Protein AF-A0A5E5PWY4-F1 (afdb_monomer_lite)

pLDDT: mean 92.89, std 7.58, range [51.0, 98.31]

Sequence (61 aa):
MTDKITENTIENFCIKLLEKQGYEYIYAPDIAPDSDNPLRSSFEDVLLSSRLTDAIARINP

Radius of gyration: 15.7 Å; chains: 1; bounding box: 36×23×50 Å

Secondary structure (DSSP, 8-state):
------HHHHHHHHHHHHHTTTPPP--GGGGSTTSSS-S-SSTT--S-HHHHHHHHHHH--

Structure (mmCIF, N/CA/C/O backbone):
data_AF-A0A5E5PWY4-F1
#
_entry.id   AF-A0A5E5PWY4-F1
#
loop_
_atom_site.group_PDB
_atom_site.id
_atom_site.type_symbol
_atom_site.label_atom_id
_atom_site.label_alt_id
_atom_site.label_comp_id
_atom_site.label_asym_id
_atom_site.label_entity_id
_atom_site.label_seq_id
_atom_site.pdbx_PDB_ins_code
_atom_site.Cartn_x
_atom_site.Cartn_y
_atom_site.Cartn_z
_atom_site.occupancy
_atom_site.B_iso_or_equiv
_atom_site.auth_seq_id
_atom_site.auth_comp_id
_atom_site.auth_asym_id
_atom_site.auth_atom_id
_atom_site.pdbx_PDB_model_num
ATOM 1 N N . MET A 1 1 ? -21.064 1.381 25.760 1.00 51.00 1 MET A N 1
ATOM 2 C CA . MET A 1 1 ? -19.604 1.552 25.631 1.00 51.00 1 MET A CA 1
ATOM 3 C C . MET A 1 1 ? -19.379 2.418 24.414 1.00 51.00 1 MET A C 1
ATOM 5 O O . MET A 1 1 ? -19.952 2.116 23.379 1.00 51.00 1 MET A O 1
ATOM 9 N N . THR A 1 2 ? -18.685 3.540 24.553 1.00 66.06 2 THR A N 1
ATOM 10 C CA . THR A 1 2 ? -18.299 4.370 23.410 1.00 66.06 2 THR A CA 1
ATOM 11 C C . THR A 1 2 ? -17.141 3.664 22.722 1.00 66.06 2 THR A C 1
ATOM 13 O O . THR A 1 2 ? -16.071 3.542 23.319 1.00 66.06 2 THR A O 1
ATOM 16 N N . ASP A 1 3 ? -17.358 3.154 21.511 1.00 75.88 3 ASP A N 1
ATOM 17 C CA . ASP A 1 3 ? -16.275 2.575 20.720 1.00 75.88 3 ASP A CA 1
ATOM 18 C C . ASP A 1 3 ? -15.244 3.669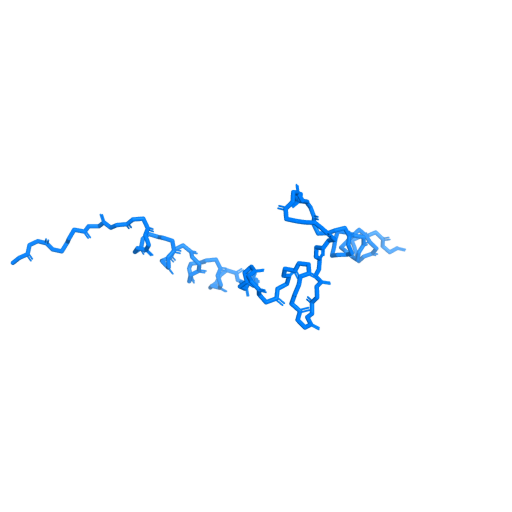 20.442 1.00 75.88 3 ASP A C 1
ATOM 20 O O . ASP A 1 3 ? -15.529 4.692 19.812 1.00 75.88 3 ASP A O 1
ATOM 24 N N . LYS A 1 4 ? -14.047 3.495 21.001 1.00 89.12 4 LYS A N 1
ATOM 25 C CA . LYS A 1 4 ? -12.962 4.457 20.850 1.00 89.12 4 LYS A CA 1
ATOM 26 C C . LYS A 1 4 ? -12.448 4.373 19.417 1.00 89.12 4 LYS A C 1
ATOM 28 O O . LYS A 1 4 ? -12.026 3.309 18.970 1.00 89.12 4 LYS A O 1
ATOM 33 N N . ILE A 1 5 ? -12.449 5.499 18.712 1.00 94.25 5 ILE A N 1
ATOM 34 C CA . ILE A 1 5 ? -11.791 5.600 17.409 1.00 94.25 5 ILE A CA 1
ATOM 35 C C . ILE A 1 5 ? -10.280 5.414 17.625 1.00 94.25 5 ILE A C 1
ATOM 37 O O . ILE A 1 5 ? -9.687 6.086 18.472 1.00 94.25 5 ILE A O 1
ATOM 41 N N . THR A 1 6 ? -9.676 4.481 16.886 1.00 96.38 6 THR A N 1
ATOM 42 C CA . THR A 1 6 ? -8.235 4.179 16.916 1.00 96.38 6 THR A CA 1
ATOM 43 C C . THR A 1 6 ? -7.594 4.469 15.563 1.00 96.38 6 THR A C 1
ATOM 45 O O . THR A 1 6 ? -8.289 4.555 14.548 1.00 96.38 6 THR A O 1
ATOM 48 N N . GLU A 1 7 ? -6.267 4.582 15.540 1.00 96.38 7 GLU A N 1
ATOM 49 C CA . GLU A 1 7 ? -5.484 4.737 14.306 1.00 96.38 7 GLU A CA 1
ATOM 50 C C . GLU A 1 7 ? -5.759 3.590 13.333 1.00 96.38 7 GLU A C 1
ATOM 52 O O . GLU A 1 7 ? -6.082 3.847 12.181 1.00 96.38 7 GLU A O 1
ATOM 57 N N . ASN A 1 8 ? -5.789 2.346 13.822 1.00 94.94 8 ASN A N 1
ATOM 58 C CA . ASN A 1 8 ? -6.126 1.177 13.009 1.00 94.94 8 ASN A CA 1
ATOM 59 C C . ASN A 1 8 ? -7.543 1.268 12.404 1.00 94.94 8 ASN A C 1
ATOM 61 O O . ASN A 1 8 ? -7.761 0.880 11.258 1.00 94.94 8 ASN A O 1
ATOM 65 N N . THR A 1 9 ? -8.532 1.795 13.138 1.00 95.94 9 THR A N 1
ATOM 66 C CA . THR A 1 9 ? -9.887 1.997 12.591 1.00 95.94 9 THR A CA 1
ATOM 67 C C . THR A 1 9 ? -9.887 3.035 11.467 1.00 95.94 9 THR A C 1
ATOM 69 O O . THR A 1 9 ? -10.537 2.828 10.441 1.00 95.94 9 THR A O 1
ATOM 72 N N . ILE A 1 10 ? -9.158 4.139 11.647 1.00 96.50 10 ILE A N 1
ATOM 73 C CA . ILE A 1 10 ? -9.039 5.204 10.643 1.00 96.50 10 ILE A CA 1
ATOM 74 C C . ILE A 1 10 ? -8.267 4.700 9.417 1.00 96.50 10 ILE A C 1
ATOM 76 O O . ILE A 1 10 ? -8.721 4.902 8.295 1.00 96.50 10 ILE A O 1
ATOM 80 N N . GLU A 1 11 ? -7.154 3.994 9.613 1.00 96.56 11 GLU A N 1
ATOM 81 C CA . GLU A 1 11 ? -6.326 3.419 8.550 1.00 96.56 11 GLU A CA 1
ATOM 82 C C . GLU A 1 11 ? -7.135 2.469 7.660 1.00 96.56 11 GLU A C 1
ATOM 84 O O . GLU A 1 11 ? -7.215 2.670 6.448 1.00 96.56 11 GLU A O 1
ATOM 89 N N . ASN A 1 12 ? -7.833 1.499 8.260 1.00 96.12 12 ASN A N 1
ATOM 90 C CA . ASN A 1 12 ? -8.674 0.558 7.519 1.00 96.12 12 ASN A CA 1
ATOM 91 C C . ASN A 1 12 ? -9.806 1.255 6.750 1.00 96.12 12 ASN A C 1
ATOM 93 O O . ASN A 1 12 ? -10.201 0.808 5.671 1.00 96.12 12 ASN A O 1
ATOM 97 N N . PHE A 1 13 ? -10.359 2.341 7.296 1.00 97.06 13 PHE A N 1
ATOM 98 C CA . PHE A 1 13 ? -11.356 3.139 6.588 1.00 97.06 13 PHE A CA 1
ATOM 99 C C . PHE A 1 13 ? -10.743 3.883 5.393 1.00 97.06 13 PHE A C 1
ATOM 101 O O . PHE A 1 13 ? -11.316 3.853 4.302 1.00 97.06 13 PHE A O 1
ATOM 108 N N . CYS A 1 14 ? -9.574 4.501 5.572 1.00 97.69 14 CYS A N 1
ATOM 109 C CA . CYS A 1 14 ? -8.847 5.204 4.518 1.00 97.69 14 CYS A CA 1
ATOM 110 C C . CYS A 1 14 ? -8.448 4.274 3.367 1.00 97.69 14 CYS A C 1
ATOM 112 O O . CYS A 1 14 ? -8.668 4.633 2.212 1.00 97.69 14 CYS A O 1
ATOM 114 N N . ILE A 1 15 ? -7.940 3.071 3.666 1.00 97.56 15 ILE A N 1
ATOM 115 C CA . ILE A 1 15 ? -7.620 2.052 2.652 1.00 97.56 15 ILE A CA 1
ATOM 116 C C . ILE A 1 15 ? -8.856 1.772 1.790 1.00 97.56 15 ILE A C 1
ATOM 118 O O . ILE A 1 15 ? -8.821 1.978 0.579 1.00 97.56 15 ILE A O 1
ATOM 122 N N . LYS A 1 16 ? -9.994 1.443 2.415 1.00 97.88 16 LYS A N 1
ATOM 123 C CA . LYS A 1 16 ? -11.252 1.164 1.698 1.00 97.88 16 LYS A CA 1
ATOM 124 C C . LYS A 1 16 ? -11.752 2.352 0.875 1.00 97.88 16 LYS A C 1
ATOM 126 O O . LYS A 1 16 ? -12.382 2.168 -0.166 1.00 97.88 16 LYS A O 1
ATOM 131 N N . LEU A 1 17 ? -11.543 3.577 1.355 1.00 98.31 17 LEU A N 1
ATOM 132 C CA . LEU A 1 17 ? -11.924 4.793 0.636 1.00 98.31 17 LEU A CA 1
ATOM 133 C C . LEU A 1 17 ? -11.068 4.996 -0.624 1.00 98.31 17 LEU A C 1
ATOM 135 O O . LEU A 1 17 ? -11.595 5.416 -1.654 1.00 98.31 17 LEU A O 1
ATOM 139 N N . LEU A 1 18 ? -9.769 4.705 -0.549 1.00 98.19 18 LEU A N 1
ATOM 140 C CA . LEU A 1 18 ? -8.846 4.786 -1.681 1.00 98.19 18 LEU A CA 1
ATOM 141 C C . LEU A 1 18 ? -9.103 3.662 -2.690 1.00 98.19 18 LEU A C 1
ATOM 143 O O . LEU A 1 18 ? -9.192 3.932 -3.886 1.00 98.19 18 LEU A O 1
ATOM 147 N N . GLU A 1 19 ? -9.344 2.436 -2.229 1.00 97.88 19 GLU A N 1
ATOM 148 C CA . GLU A 1 19 ? -9.728 1.317 -3.101 1.00 97.88 19 GLU A CA 1
ATOM 149 C C . GLU A 1 19 ? -10.986 1.636 -3.919 1.00 97.88 19 GLU A C 1
ATOM 151 O O . GLU A 1 19 ? -11.024 1.420 -5.129 1.00 97.88 19 GLU A O 1
ATOM 156 N N . LYS A 1 20 ? -11.998 2.258 -3.297 1.00 98.12 20 LYS A N 1
ATOM 157 C CA . LYS A 1 20 ? -13.209 2.725 -4.000 1.00 98.12 20 LYS A CA 1
ATOM 158 C C . LYS A 1 20 ? -12.941 3.783 -5.072 1.00 98.12 20 LYS A C 1
ATOM 160 O O . LYS A 1 20 ? -13.760 3.940 -5.973 1.00 98.12 20 LYS A O 1
ATOM 165 N N . GLN A 1 21 ? -11.838 4.518 -4.968 1.00 98.12 21 GLN A N 1
ATOM 166 C CA . GLN A 1 21 ? -11.402 5.502 -5.962 1.00 98.12 21 GLN A CA 1
ATOM 167 C C . GLN A 1 21 ? -10.496 4.887 -7.042 1.00 98.12 21 GLN A C 1
ATOM 169 O O . GLN A 1 21 ? -10.046 5.602 -7.933 1.00 98.12 21 GLN A O 1
ATOM 174 N N . GLY A 1 22 ? -10.248 3.574 -6.991 1.00 97.25 22 GLY A N 1
ATOM 175 C CA . GLY A 1 22 ? -9.438 2.849 -7.968 1.00 97.25 22 GLY A CA 1
ATOM 176 C C . GLY A 1 22 ? -7.958 2.731 -7.605 1.00 97.25 22 GLY A C 1
ATOM 177 O O . GLY A 1 22 ? -7.164 2.337 -8.457 1.00 97.25 22 GLY A O 1
ATOM 178 N N . TYR A 1 23 ? -7.567 3.063 -6.371 1.00 97.00 23 TYR A N 1
ATOM 179 C CA . TYR A 1 23 ? -6.209 2.810 -5.893 1.00 97.00 23 TYR A CA 1
ATOM 180 C C . TYR A 1 23 ? -6.034 1.340 -5.498 1.00 97.00 23 TYR A C 1
ATOM 182 O O . TYR A 1 23 ? -6.924 0.728 -4.916 1.00 97.00 23 TYR A O 1
ATOM 190 N N . GLU A 1 24 ? -4.862 0.784 -5.784 1.00 94.56 24 GLU A N 1
ATOM 191 C CA . GLU A 1 24 ? -4.476 -0.562 -5.358 1.00 94.56 24 GLU A CA 1
ATOM 192 C C . GLU A 1 24 ? -3.825 -0.488 -3.971 1.00 94.56 24 GLU A C 1
ATOM 194 O O . GLU A 1 24 ? -2.846 0.239 -3.779 1.00 94.56 24 GLU A O 1
ATOM 199 N N . TYR A 1 25 ? -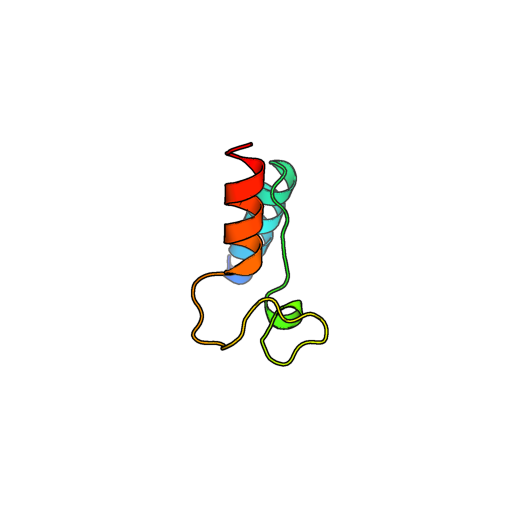4.358 -1.239 -3.007 1.00 95.25 25 TYR A N 1
ATOM 200 C CA . TYR A 1 25 ? -3.703 -1.450 -1.720 1.00 95.25 25 TYR A CA 1
ATOM 201 C C . TYR A 1 25 ? -2.772 -2.661 -1.793 1.00 95.25 25 TYR A C 1
ATOM 203 O O . TYR A 1 25 ? -3.145 -3.713 -2.307 1.00 95.25 25 TYR A O 1
ATOM 211 N N . ILE A 1 26 ? -1.565 -2.514 -1.249 1.00 93.19 26 ILE A N 1
ATOM 212 C CA . ILE A 1 26 ? -0.571 -3.583 -1.160 1.00 93.19 26 ILE A CA 1
ATOM 213 C C . ILE A 1 26 ? -0.123 -3.679 0.291 1.00 93.19 26 ILE A C 1
ATOM 215 O O . ILE A 1 26 ? 0.284 -2.679 0.889 1.00 93.19 26 ILE A O 1
ATOM 219 N N . TYR A 1 27 ? -0.179 -4.886 0.849 1.00 92.81 27 TYR A N 1
ATOM 220 C CA . TYR A 1 27 ? 0.282 -5.138 2.204 1.00 92.81 27 TYR A CA 1
ATOM 221 C C . TYR A 1 27 ? 1.815 -5.092 2.246 1.00 92.81 27 TYR A C 1
ATOM 223 O O . TYR A 1 27 ? 2.491 -5.831 1.536 1.00 92.81 27 TYR A O 1
ATOM 231 N N . ALA A 1 28 ? 2.380 -4.184 3.046 1.00 90.94 28 ALA A N 1
ATOM 232 C CA . ALA A 1 28 ? 3.818 -3.903 3.016 1.00 90.94 28 ALA A CA 1
ATOM 233 C C . ALA A 1 28 ? 4.721 -5.126 3.306 1.00 90.94 28 ALA A C 1
ATOM 235 O O . ALA A 1 28 ? 5.747 -5.243 2.635 1.00 90.94 28 ALA A O 1
ATOM 236 N N . PRO A 1 29 ? 4.369 -6.045 4.230 1.00 93.12 29 PRO A N 1
ATOM 237 C CA . PRO A 1 29 ? 5.126 -7.281 4.440 1.00 93.12 29 PRO A CA 1
ATOM 238 C C . PRO A 1 29 ? 5.203 -8.204 3.219 1.00 93.12 29 PRO A C 1
ATOM 240 O O . PRO A 1 29 ? 6.225 -8.854 3.037 1.00 93.12 29 PRO A O 1
ATOM 243 N N . ASP A 1 30 ? 4.194 -8.215 2.344 1.00 94.94 30 ASP A N 1
ATOM 244 C CA . ASP A 1 30 ? 4.185 -9.078 1.149 1.00 94.94 30 ASP A CA 1
ATOM 245 C C . ASP A 1 30 ? 5.193 -8.626 0.081 1.00 94.94 30 ASP A C 1
ATOM 247 O O . ASP A 1 30 ? 5.463 -9.360 -0.867 1.00 94.94 30 ASP A O 1
ATOM 251 N N . ILE A 1 31 ? 5.722 -7.404 0.219 1.00 94.88 31 ILE A N 1
ATOM 252 C CA . ILE A 1 31 ? 6.694 -6.796 -0.700 1.00 94.88 31 ILE A CA 1
ATOM 253 C C . ILE A 1 31 ? 7.991 -6.367 -0.005 1.00 94.88 31 ILE A C 1
ATOM 255 O O . ILE A 1 31 ? 8.784 -5.605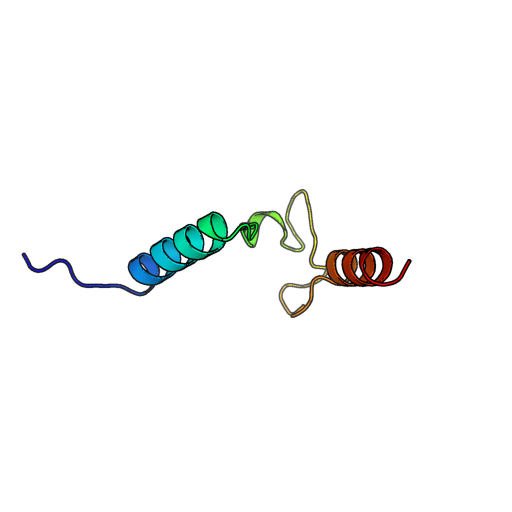 -0.574 1.00 94.88 31 ILE A O 1
ATOM 259 N N . ALA A 1 32 ? 8.186 -6.805 1.239 1.00 95.12 32 ALA A N 1
ATOM 260 C CA . ALA A 1 32 ? 9.383 -6.540 2.024 1.00 95.12 32 ALA A CA 1
ATOM 261 C C . ALA A 1 32 ? 10.623 -7.212 1.398 1.00 95.12 32 ALA A C 1
ATOM 263 O O . ALA A 1 32 ? 10.470 -8.138 0.598 1.00 95.12 32 ALA A O 1
ATOM 264 N N . PRO A 1 33 ? 11.851 -6.781 1.742 1.00 94.06 33 PRO A N 1
ATOM 265 C CA . PRO A 1 33 ? 13.076 -7.362 1.180 1.00 94.06 33 PRO A CA 1
ATOM 266 C C . PRO A 1 33 ? 13.233 -8.870 1.418 1.00 94.06 33 PRO A C 1
ATOM 268 O O . PRO A 1 33 ? 13.901 -9.552 0.649 1.00 94.06 33 PRO A O 1
ATOM 271 N N . ASP A 1 34 ? 12.625 -9.379 2.486 1.00 95.44 34 ASP A N 1
ATOM 272 C CA . ASP A 1 34 ? 12.635 -10.773 2.930 1.00 95.44 34 ASP A CA 1
ATOM 273 C C . ASP A 1 34 ? 11.345 -11.539 2.583 1.00 95.44 34 ASP A C 1
ATOM 275 O O . ASP A 1 34 ? 11.140 -12.653 3.064 1.00 95.44 34 ASP A O 1
ATOM 279 N N . SER A 1 35 ? 10.477 -10.956 1.753 1.00 93.56 35 SER A N 1
ATOM 280 C CA . SER A 1 35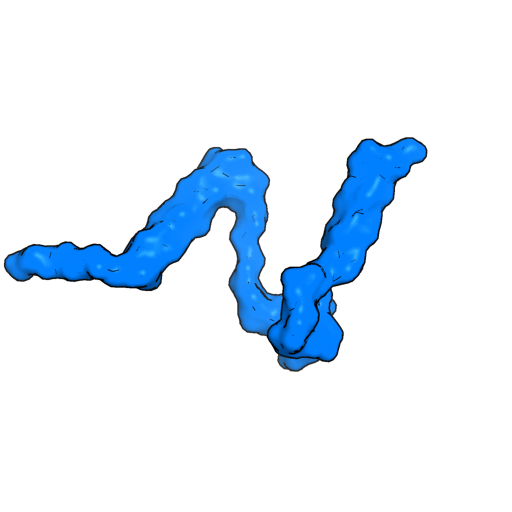 ? 9.245 -11.592 1.275 1.00 93.56 35 SER A CA 1
ATOM 281 C C . SER A 1 35 ? 9.479 -12.477 0.044 1.00 93.56 35 SER A C 1
ATOM 283 O O . SER A 1 35 ? 10.531 -12.425 -0.594 1.00 93.56 35 SER A O 1
ATOM 285 N N . ASP A 1 36 ? 8.461 -13.251 -0.341 1.00 92.62 36 ASP A N 1
ATOM 286 C CA . ASP A 1 36 ? 8.481 -14.053 -1.573 1.00 92.62 36 ASP A CA 1
ATOM 287 C C . ASP A 1 36 ? 8.392 -13.194 -2.852 1.00 92.62 36 ASP A C 1
ATOM 289 O O . ASP A 1 36 ? 8.723 -13.664 -3.943 1.00 92.62 36 ASP A O 1
ATOM 293 N N . ASN A 1 37 ? 7.947 -11.935 -2.741 1.00 91.44 37 ASN A N 1
ATOM 294 C CA . ASN A 1 37 ? 7.790 -11.007 -3.863 1.00 91.44 37 ASN A CA 1
ATOM 295 C C . ASN A 1 37 ? 8.349 -9.606 -3.529 1.00 91.44 37 ASN A C 1
ATOM 297 O O . ASN A 1 37 ? 7.598 -8.624 -3.480 1.00 91.44 37 ASN A O 1
ATOM 301 N N . PRO A 1 38 ? 9.668 -9.484 -3.296 1.00 93.75 38 PRO A N 1
ATOM 302 C CA . PRO A 1 38 ? 10.260 -8.250 -2.806 1.00 93.75 38 PRO A CA 1
ATOM 303 C C . PRO A 1 38 ? 10.175 -7.138 -3.858 1.00 93.75 38 PRO A C 1
ATOM 305 O O . PRO A 1 38 ? 10.717 -7.248 -4.958 1.00 93.75 38 PRO A O 1
ATOM 308 N N . LEU A 1 39 ? 9.534 -6.020 -3.500 1.00 93.81 39 LEU A N 1
ATOM 309 C CA . LEU A 1 39 ? 9.614 -4.765 -4.268 1.00 93.81 39 LEU A CA 1
ATOM 310 C C . LEU A 1 39 ? 10.590 -3.759 -3.643 1.00 93.81 39 LEU A C 1
ATOM 312 O O . LEU A 1 39 ? 10.860 -2.713 -4.236 1.00 93.81 39 LEU A O 1
ATOM 316 N N . ARG A 1 40 ? 11.092 -4.065 -2.444 1.00 94.25 40 ARG A N 1
ATOM 317 C CA . ARG A 1 40 ? 12.080 -3.289 -1.693 1.00 94.25 40 ARG A CA 1
ATOM 318 C C . ARG A 1 40 ? 13.381 -4.075 -1.626 1.00 94.25 40 ARG A C 1
ATOM 320 O O . ARG A 1 40 ? 13.351 -5.288 -1.450 1.00 94.25 40 ARG A O 1
ATOM 327 N N . SER A 1 41 ? 14.508 -3.381 -1.709 1.00 93.12 41 SER A N 1
ATOM 328 C CA . SER A 1 41 ? 15.831 -3.975 -1.490 1.00 93.12 41 SER A CA 1
ATOM 329 C C . SER A 1 41 ? 16.260 -3.857 -0.024 1.00 93.12 41 SER A C 1
ATOM 331 O O . SER A 1 41 ? 17.040 -4.670 0.463 1.00 93.12 41 SER A O 1
ATOM 333 N N . SER A 1 42 ? 15.744 -2.850 0.686 1.00 93.88 42 SER A N 1
ATOM 334 C CA . SER A 1 42 ? 15.965 -2.595 2.110 1.00 93.88 42 SER A CA 1
ATOM 335 C C . SER A 1 42 ? 14.682 -2.100 2.788 1.00 93.88 42 SER A C 1
ATOM 337 O O . SER A 1 42 ? 13.818 -1.492 2.155 1.00 93.88 42 SER A O 1
ATOM 339 N N . PHE A 1 43 ? 14.558 -2.309 4.102 1.00 91.94 43 PHE A N 1
ATOM 340 C CA . PHE A 1 43 ? 13.485 -1.705 4.906 1.00 91.94 43 PHE A CA 1
ATOM 341 C C . PHE A 1 43 ? 13.593 -0.175 4.983 1.00 91.94 43 PHE A C 1
ATOM 343 O O . PHE A 1 43 ? 12.607 0.494 5.282 1.00 91.94 43 PHE A O 1
ATOM 350 N N . GLU A 1 44 ? 14.772 0.374 4.690 1.00 93.75 44 GLU A N 1
ATOM 351 C CA . GLU A 1 44 ? 15.033 1.817 4.647 1.00 93.75 44 GLU A CA 1
ATOM 352 C C . GLU A 1 44 ? 14.579 2.467 3.331 1.00 93.75 44 GLU A C 1
ATOM 354 O O . GLU A 1 44 ? 14.496 3.694 3.243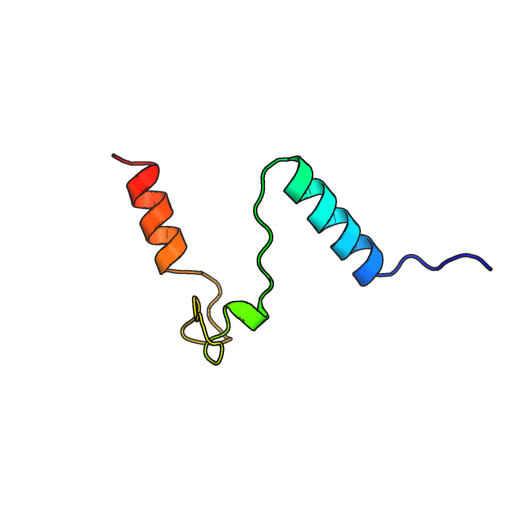 1.00 93.75 44 GLU A O 1
ATOM 359 N N . ASP A 1 45 ? 14.270 1.666 2.306 1.00 91.94 45 ASP A N 1
ATOM 360 C C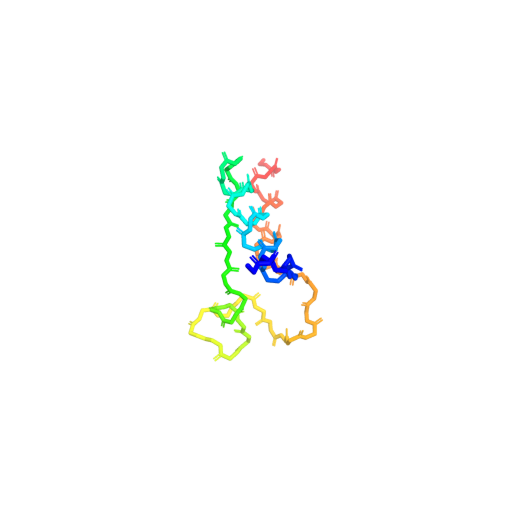A . ASP A 1 45 ? 13.864 2.188 1.006 1.00 91.94 45 ASP A CA 1
ATOM 361 C C . ASP A 1 45 ? 12.543 2.955 1.135 1.00 91.94 45 ASP A C 1
ATOM 363 O O . ASP A 1 45 ? 11.525 2.419 1.564 1.00 91.94 45 ASP A O 1
ATOM 367 N N . VAL A 1 46 ? 12.519 4.221 0.725 1.00 90.44 46 VAL A N 1
ATOM 368 C CA . VAL A 1 46 ? 11.286 5.032 0.747 1.00 90.44 46 VAL A CA 1
ATOM 369 C C . VAL A 1 46 ? 10.466 4.838 -0.533 1.00 90.44 46 VAL A C 1
ATOM 371 O O . VAL A 1 46 ? 9.241 4.962 -0.518 1.00 90.44 46 VAL A O 1
ATOM 374 N N . LEU A 1 47 ? 11.128 4.508 -1.645 1.00 92.00 47 LEU A N 1
ATOM 375 C CA . LEU A 1 47 ? 10.522 4.381 -2.969 1.00 92.00 47 LEU A CA 1
ATOM 376 C C . LEU A 1 47 ? 10.557 2.932 -3.463 1.00 92.00 47 LEU A C 1
ATOM 378 O O . LEU A 1 47 ? 11.507 2.200 -3.207 1.00 92.00 47 LEU A O 1
ATOM 382 N N . LEU A 1 48 ? 9.542 2.550 -4.240 1.00 93.94 48 LEU A N 1
ATOM 383 C CA . LEU A 1 48 ? 9.520 1.292 -4.988 1.00 93.94 48 LEU A CA 1
ATOM 384 C C . LEU A 1 48 ? 10.068 1.546 -6.397 1.00 93.94 48 LEU A C 1
ATOM 386 O O . LEU A 1 48 ? 9.322 1.914 -7.307 1.00 93.94 48 LEU A O 1
ATOM 390 N N . SER A 1 49 ? 11.383 1.402 -6.565 1.00 92.44 49 SER A N 1
ATOM 391 C CA . SER A 1 49 ? 12.106 1.826 -7.776 1.00 92.44 49 SER A CA 1
ATOM 392 C C . SER A 1 49 ? 11.597 1.173 -9.067 1.00 92.44 49 SER A C 1
ATOM 394 O O . SER A 1 49 ? 11.479 1.852 -10.090 1.00 92.44 49 SER A O 1
ATOM 396 N N . SER A 1 50 ? 11.250 -0.119 -9.026 1.00 91.00 50 SER A N 1
ATOM 397 C CA . SER A 1 50 ? 10.679 -0.846 -10.172 1.00 91.00 50 SER A CA 1
ATOM 398 C C . SER A 1 50 ? 9.332 -0.256 -10.590 1.00 91.00 50 SER A C 1
ATOM 400 O O . SER A 1 50 ? 9.193 0.229 -11.710 1.00 91.00 50 SER A O 1
ATOM 402 N N . ARG A 1 51 ? 8.380 -0.162 -9.650 1.00 93.12 51 ARG A N 1
ATOM 403 C CA . ARG A 1 51 ? 7.056 0.440 -9.882 1.00 93.12 51 ARG A CA 1
ATOM 404 C C . ARG A 1 51 ? 7.145 1.885 -10.375 1.00 93.12 51 ARG A C 1
ATOM 406 O O . ARG A 1 51 ? 6.341 2.289 -11.213 1.00 93.12 51 ARG A O 1
ATOM 413 N N . LEU A 1 52 ? 8.100 2.665 -9.865 1.00 93.62 52 LEU A N 1
ATOM 414 C CA . LEU A 1 52 ? 8.323 4.035 -10.324 1.00 93.62 52 LEU A CA 1
ATOM 415 C C . LEU A 1 52 ? 8.776 4.063 -11.789 1.00 93.62 52 LEU A C 1
ATOM 417 O O . LEU A 1 52 ? 8.237 4.832 -12.581 1.00 93.62 52 LEU A O 1
ATOM 421 N N . THR A 1 53 ? 9.733 3.210 -12.150 1.00 94.56 53 THR A N 1
ATOM 422 C CA . THR A 1 53 ? 10.264 3.128 -13.518 1.00 94.56 53 THR A CA 1
ATOM 423 C C . THR A 1 53 ? 9.178 2.692 -14.501 1.00 94.56 53 THR A C 1
ATOM 425 O O . THR A 1 53 ? 8.994 3.337 -15.535 1.00 94.56 53 THR A O 1
ATOM 428 N N . ASP A 1 54 ? 8.387 1.680 -14.138 1.00 94.38 54 ASP A N 1
ATOM 429 C CA . ASP A 1 54 ? 7.255 1.199 -14.938 1.00 94.38 54 ASP A CA 1
ATOM 430 C C . ASP A 1 54 ? 6.197 2.293 -15.141 1.00 94.38 54 ASP A C 1
ATOM 432 O O . ASP A 1 54 ? 5.655 2.466 -16.236 1.00 94.38 54 ASP A O 1
ATOM 436 N N . ALA A 1 55 ? 5.911 3.073 -14.094 1.00 94.38 55 ALA A N 1
ATOM 437 C CA . ALA A 1 55 ? 4.973 4.185 -14.176 1.00 94.38 55 ALA A CA 1
ATOM 438 C C . ALA A 1 55 ? 5.477 5.295 -15.109 1.00 94.38 55 ALA A C 1
ATOM 440 O O . ALA A 1 55 ? 4.689 5.809 -15.902 1.00 94.38 55 ALA A O 1
ATOM 441 N N . ILE A 1 56 ? 6.768 5.639 -15.047 1.00 96.12 56 ILE A N 1
ATOM 442 C CA . ILE A 1 56 ? 7.384 6.630 -15.940 1.00 96.12 56 ILE A CA 1
ATOM 443 C C . ILE A 1 56 ? 7.279 6.166 -17.395 1.00 96.12 56 ILE A C 1
ATOM 445 O O . ILE A 1 56 ? 6.810 6.931 -18.235 1.00 96.12 56 ILE A O 1
ATOM 449 N N . ALA A 1 57 ? 7.639 4.911 -17.683 1.00 96.19 57 ALA A N 1
ATOM 450 C CA . ALA A 1 57 ? 7.554 4.345 -19.029 1.00 96.19 57 ALA A CA 1
ATOM 451 C C . ALA A 1 57 ? 6.112 4.328 -19.568 1.00 96.19 57 ALA A C 1
ATOM 453 O O . ALA A 1 57 ? 5.879 4.629 -20.733 1.00 96.19 57 ALA A O 1
ATOM 454 N N . ARG A 1 58 ? 5.126 4.023 -18.714 1.00 95.44 58 ARG A N 1
ATOM 455 C CA . ARG A 1 58 ? 3.704 4.030 -19.091 1.00 95.44 58 ARG A CA 1
ATOM 456 C C . ARG A 1 58 ? 3.161 5.432 -19.370 1.00 95.44 58 ARG A C 1
ATOM 458 O O . ARG A 1 58 ? 2.303 5.585 -20.233 1.00 95.44 58 ARG A O 1
ATOM 465 N N . ILE A 1 59 ? 3.582 6.430 -18.592 1.00 96.38 59 ILE A N 1
ATOM 466 C CA . ILE A 1 59 ? 3.098 7.814 -18.720 1.00 96.38 59 ILE A CA 1
ATOM 467 C C . ILE A 1 59 ? 3.762 8.525 -19.903 1.00 96.38 59 ILE A C 1
ATOM 469 O O . ILE A 1 59 ? 3.125 9.375 -20.522 1.00 96.38 59 ILE A O 1
ATOM 473 N N . ASN A 1 60 ? 5.010 8.174 -20.221 1.00 93.69 60 ASN A N 1
ATOM 474 C CA . ASN A 1 60 ? 5.788 8.765 -21.307 1.00 93.69 60 ASN A CA 1
ATOM 475 C C . ASN A 1 60 ? 6.126 7.738 -22.414 1.00 93.69 60 ASN A C 1
ATOM 477 O O . ASN A 1 60 ? 7.289 7.333 -22.504 1.00 93.69 60 ASN A O 1
ATOM 481 N N . PRO A 1 61 ? 5.135 7.297 -23.216 1.00 75.94 61 PRO A N 1
ATOM 482 C CA . PRO A 1 61 ? 5.362 6.475 -24.405 1.00 75.94 61 PRO A CA 1
ATOM 483 C C . PRO A 1 61 ? 5.942 7.290 -25.571 1.00 75.94 61 PRO A C 1
ATOM 485 O O . PRO A 1 61 ? 6.835 6.750 -26.261 1.00 75.94 61 PRO A O 1
#

Foldseek 3Di:
DPDDDDPVNVVVVVVVVVVVVVDDDDDVQCQPCPHPNHQDVHPPDPDSVVVVVVVVVVVPD